Protein AF-V5NLR9-F1 (afdb_monomer_lite)

Sequence (116 aa):
MVDEQNPYPEEVRFNGLRLAEFDSVFSAIVPLEDLNKTACAHHALKALEAALKNRDLGFDAAELEQIAKGFIPRGYLWHFDANVLGNVALVRKELLLGVKHTKGYKLWEKFLQTQN

Secondary structure (DSSP, 8-state):
-------S-TT-EE-TT--EE--EEEEEEPP-TT--HHHHHHHHHHHHHHHHTT------HHHHHHHHTTPPPTTEEEEE-SSSTTEEEEEEHHHHHTS----HHHHHHHHHHH--

Organism: NCBI:txid1407463

InterPro domains:
  IPR032869 WHH domain-containing protein [PF14414] (69-110)

pLDDT: mean 88.39, std 11.59, range [42.88, 98.19]

Radius of gyration: 15.52 Å; chains: 1; bounding box: 51×20×39 Å

Structure (mmCIF, N/CA/C/O backbone):
data_AF-V5NLR9-F1
#
_entry.id   AF-V5NLR9-F1
#
loop_
_atom_site.group_PDB
_atom_site.id
_atom_site.type_symbol
_atom_site.label_atom_id
_atom_site.label_alt_id
_atom_site.label_comp_id
_atom_site.label_asym_id
_atom_site.label_entity_id
_atom_site.label_seq_id
_atom_site.pdbx_PDB_ins_code
_atom_site.Cartn_x
_atom_site.Cartn_y
_atom_site.Cartn_z
_atom_site.occupancy
_atom_site.B_iso_or_equiv
_atom_site.auth_seq_id
_atom_site.auth_comp_id
_atom_site.auth_asym_id
_atom_site.auth_atom_id
_atom_site.pdbx_PDB_model_num
ATOM 1 N N . MET A 1 1 ? -35.599 -1.324 -13.896 1.00 42.88 1 MET A N 1
ATOM 2 C CA . MET A 1 1 ? -34.545 -1.019 -12.912 1.00 42.88 1 MET A CA 1
ATOM 3 C C . MET A 1 1 ? -33.299 -0.821 -13.741 1.00 42.88 1 MET A C 1
ATOM 5 O O . MET A 1 1 ? -32.968 -1.724 -14.494 1.00 42.88 1 MET A O 1
ATOM 9 N N . VAL A 1 2 ? -32.762 0.396 -13.778 1.00 44.00 2 VAL A N 1
ATOM 10 C CA . VAL A 1 2 ? -31.512 0.660 -14.497 1.00 44.00 2 VAL A CA 1
ATOM 11 C C . VAL A 1 2 ? -30.438 -0.013 -13.659 1.00 44.00 2 VAL A C 1
ATOM 13 O O . VAL A 1 2 ? -30.286 0.363 -12.499 1.00 44.00 2 VAL A O 1
ATOM 16 N N . ASP A 1 3 ? -29.795 -1.051 -14.193 1.00 49.34 3 ASP A N 1
ATOM 17 C CA . ASP A 1 3 ? -28.551 -1.550 -13.613 1.00 49.34 3 ASP A CA 1
ATOM 18 C C . ASP A 1 3 ? -27.626 -0.340 -13.493 1.00 49.34 3 ASP A C 1
ATOM 20 O O . ASP A 1 3 ? -27.283 0.288 -14.498 1.00 49.34 3 ASP A O 1
ATOM 24 N N . GLU A 1 4 ? -27.323 0.066 -12.260 1.00 56.88 4 GLU A N 1
ATOM 25 C CA . GLU A 1 4 ? -26.337 1.104 -11.997 1.00 56.88 4 GLU A CA 1
ATOM 26 C C . GLU A 1 4 ? -25.029 0.629 -12.627 1.00 56.88 4 GLU A C 1
ATOM 28 O O . GLU A 1 4 ? -24.360 -0.262 -12.105 1.00 56.88 4 GLU A O 1
ATOM 33 N N . GLN A 1 5 ? -24.698 1.187 -13.793 1.00 61.59 5 GLN A N 1
ATOM 34 C CA . GLN A 1 5 ? -23.435 0.938 -14.466 1.00 61.59 5 GLN A CA 1
ATOM 35 C C . GLN A 1 5 ? -22.326 1.198 -13.443 1.00 61.59 5 GLN A C 1
ATOM 37 O O . GLN A 1 5 ? -22.249 2.306 -12.905 1.00 61.59 5 GLN A O 1
ATOM 42 N N . ASN A 1 6 ? -21.511 0.181 -13.140 1.00 62.12 6 ASN A N 1
ATOM 43 C CA . ASN A 1 6 ? -20.392 0.326 -12.216 1.00 62.12 6 ASN A CA 1
ATOM 44 C C . ASN A 1 6 ? -19.535 1.521 -12.679 1.00 62.12 6 ASN A C 1
ATOM 46 O O . ASN A 1 6 ? -18.977 1.459 -13.775 1.00 62.12 6 ASN A O 1
ATOM 50 N N . PRO A 1 7 ? -19.443 2.619 -11.904 1.00 72.88 7 PRO A N 1
ATOM 51 C CA . PRO A 1 7 ? -18.710 3.807 -12.333 1.00 72.88 7 PRO A CA 1
ATOM 52 C C . PRO A 1 7 ? -17.190 3.629 -12.210 1.00 72.88 7 PRO A C 1
ATOM 54 O O . PRO A 1 7 ? -16.444 4.557 -12.521 1.00 72.88 7 PRO A O 1
ATOM 57 N N . TYR A 1 8 ? -16.732 2.482 -11.705 1.00 75.62 8 TYR A N 1
ATOM 58 C CA . TYR A 1 8 ? -15.327 2.183 -11.465 1.00 75.62 8 TYR A CA 1
ATOM 59 C C . TYR A 1 8 ? -14.732 1.313 -12.579 1.00 75.62 8 TYR A C 1
ATOM 61 O O . TYR A 1 8 ? -15.477 0.596 -13.250 1.00 75.62 8 TYR A O 1
ATOM 69 N N . PRO A 1 9 ? -13.396 1.344 -12.757 1.00 74.81 9 PRO A N 1
ATOM 70 C CA . PRO A 1 9 ? -12.704 0.414 -13.647 1.00 74.81 9 PRO A CA 1
ATOM 71 C C . PRO A 1 9 ? -13.068 -1.043 -13.324 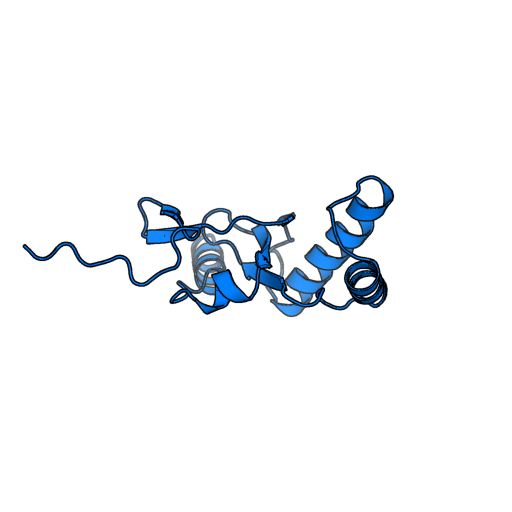1.00 74.81 9 PRO A C 1
ATOM 73 O O . PRO A 1 9 ? -13.259 -1.380 -12.152 1.00 74.81 9 PRO A O 1
ATOM 76 N N . GLU A 1 10 ? -13.156 -1.906 -14.341 1.00 74.38 10 GLU A N 1
ATOM 77 C CA . GLU A 1 10 ? -13.520 -3.325 -14.169 1.00 74.38 10 GLU A CA 1
ATOM 78 C C . GLU A 1 10 ? -12.532 -4.081 -13.265 1.00 74.38 10 GLU A C 1
ATOM 80 O O . GLU A 1 10 ? -12.885 -5.071 -12.622 1.00 74.38 10 GLU A O 1
ATOM 85 N N . GLU A 1 11 ? -11.298 -3.588 -13.177 1.00 77.50 11 GLU A N 1
ATOM 86 C CA . GLU A 1 11 ? -10.226 -4.128 -12.348 1.00 77.50 11 GLU A CA 1
ATOM 87 C C . GLU A 1 11 ? -10.416 -3.841 -10.851 1.00 77.50 11 GLU A C 1
ATOM 89 O O . GLU A 1 11 ? -9.746 -4.452 -10.019 1.00 77.50 11 GLU A O 1
ATOM 94 N N . VAL A 1 12 ? -11.320 -2.927 -10.482 1.00 77.25 12 VAL A N 1
ATOM 95 C CA . VAL A 1 12 ? -11.625 -2.627 -9.080 1.00 77.25 12 VAL A CA 1
ATOM 96 C C . VAL A 1 12 ? -12.759 -3.525 -8.613 1.00 77.25 12 VAL A C 1
ATOM 98 O O . VAL A 1 12 ? -13.902 -3.414 -9.064 1.00 77.25 12 VAL A O 1
ATOM 101 N N . ARG A 1 13 ? -12.456 -4.374 -7.633 1.00 84.69 13 ARG A N 1
ATOM 102 C CA . ARG A 1 13 ? -13.448 -5.233 -6.985 1.00 84.69 13 ARG A CA 1
ATOM 103 C C . ARG A 1 13 ? -13.907 -4.624 -5.672 1.00 84.69 13 ARG A C 1
ATOM 105 O O . ARG A 1 13 ? -13.238 -3.773 -5.091 1.00 84.69 13 ARG A O 1
ATOM 112 N N . PHE A 1 14 ? -15.075 -5.052 -5.212 1.00 85.06 14 PHE A N 1
ATOM 113 C CA . PHE A 1 14 ? -15.597 -4.676 -3.907 1.00 85.06 14 PHE A CA 1
ATOM 114 C C . PHE A 1 14 ? -16.068 -5.920 -3.174 1.00 85.06 14 PHE A C 1
ATOM 116 O O . PHE A 1 14 ? -16.783 -6.747 -3.744 1.00 85.06 14 PHE A O 1
ATOM 123 N N . ASN A 1 15 ? -15.713 -6.025 -1.898 1.00 83.94 15 ASN A N 1
ATOM 124 C CA . ASN A 1 15 ? -16.191 -7.115 -1.059 1.00 83.94 15 ASN A CA 1
ATOM 125 C C . ASN A 1 15 ? -17.659 -6.903 -0.625 1.00 83.94 15 ASN A C 1
ATOM 127 O O . ASN A 1 15 ? -18.278 -5.868 -0.893 1.00 83.94 15 ASN A O 1
ATOM 131 N N . GLY A 1 16 ? -18.218 -7.858 0.127 1.00 80.19 16 GLY A N 1
ATOM 132 C CA . GLY A 1 16 ? -19.596 -7.781 0.640 1.00 80.19 16 GLY A CA 1
ATOM 133 C C . GLY A 1 16 ? -19.893 -6.579 1.555 1.00 80.19 16 GLY A C 1
ATOM 134 O O . GLY A 1 16 ? -21.057 -6.250 1.772 1.00 80.19 16 GLY A O 1
ATOM 135 N N . LEU A 1 17 ? -18.860 -5.891 2.054 1.00 81.25 17 LEU A N 1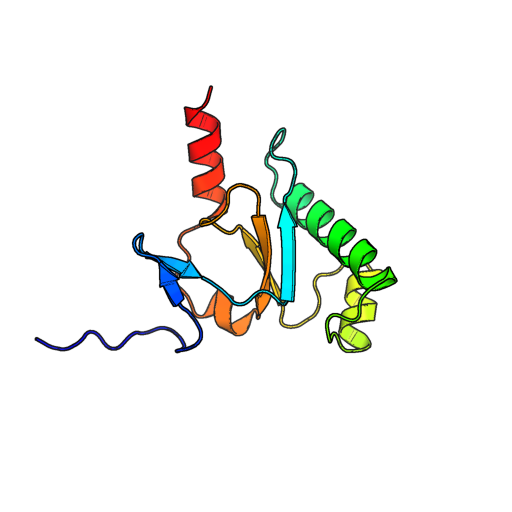
ATOM 136 C CA . LEU A 1 17 ? -18.953 -4.669 2.862 1.00 81.25 17 LEU A CA 1
ATOM 137 C C . LEU A 1 17 ? -18.745 -3.386 2.038 1.00 81.25 17 LEU A C 1
ATOM 139 O O . LEU A 1 17 ? -18.668 -2.296 2.609 1.00 81.25 17 LEU A O 1
ATOM 143 N N . ARG A 1 18 ? -18.673 -3.497 0.704 1.00 81.19 18 ARG A N 1
ATOM 144 C CA . ARG A 1 18 ? -18.388 -2.396 -0.232 1.00 81.19 18 ARG A CA 1
ATOM 145 C C . ARG A 1 18 ? -17.029 -1.730 0.009 1.00 81.19 18 ARG A C 1
ATOM 147 O O . ARG A 1 18 ? -16.864 -0.543 -0.276 1.00 81.19 18 ARG A O 1
ATOM 154 N N . LEU A 1 19 ? -16.058 -2.476 0.532 1.00 83.62 19 LEU A N 1
ATOM 155 C CA . LEU A 1 19 ? -14.667 -2.039 0.600 1.00 83.62 19 LEU A CA 1
ATOM 156 C C . LEU A 1 19 ? -13.986 -2.374 -0.722 1.00 83.62 19 LEU A C 1
ATOM 158 O O . LEU A 1 19 ? -14.141 -3.486 -1.220 1.00 83.62 19 LEU A O 1
ATOM 162 N N . ALA A 1 20 ? -13.267 -1.403 -1.283 1.00 85.31 20 ALA A N 1
ATOM 163 C CA . ALA A 1 20 ? -12.510 -1.608 -2.510 1.00 85.31 20 ALA A CA 1
ATOM 164 C C . ALA A 1 20 ? -11.368 -2.606 -2.275 1.00 85.31 20 ALA A C 1
ATOM 166 O O . ALA A 1 20 ? -10.661 -2.531 -1.267 1.00 85.31 20 ALA A O 1
ATOM 167 N N . GLU A 1 21 ? -11.190 -3.507 -3.228 1.00 87.12 21 GLU A N 1
ATOM 168 C CA . GLU A 1 21 ? -10.095 -4.461 -3.320 1.00 87.12 21 GLU A CA 1
ATOM 169 C C . GLU A 1 21 ? -9.263 -4.089 -4.546 1.00 87.12 21 GLU A C 1
ATOM 171 O O . GLU A 1 21 ? -9.789 -3.906 -5.648 1.00 87.12 21 GLU A O 1
ATOM 176 N N . PHE A 1 22 ? -7.959 -3.947 -4.336 1.00 88.12 22 PHE A N 1
ATOM 177 C CA . PHE A 1 22 ? -7.010 -3.573 -5.373 1.00 88.12 22 PHE A CA 1
ATOM 178 C C . PHE A 1 22 ? -5.982 -4.681 -5.537 1.00 88.12 22 PHE A C 1
ATOM 180 O O . PHE A 1 22 ? -5.413 -5.141 -4.545 1.00 88.12 22 PHE A O 1
ATOM 187 N N . ASP A 1 23 ? -5.669 -5.028 -6.782 1.00 90.00 23 ASP A N 1
ATOM 188 C CA . ASP A 1 23 ? -4.489 -5.834 -7.063 1.00 90.00 23 ASP A CA 1
ATOM 189 C C . ASP A 1 23 ? -3.236 -5.051 -6.647 1.00 90.00 23 ASP A C 1
ATOM 191 O O . ASP A 1 23 ? -2.930 -3.967 -7.161 1.00 90.00 23 ASP A O 1
ATOM 195 N N . SER A 1 24 ? -2.520 -5.601 -5.670 1.00 93.62 24 SER A N 1
ATOM 196 C CA . SER A 1 24 ? -1.291 -5.023 -5.139 1.00 93.62 24 SER A CA 1
ATOM 197 C C . SER A 1 24 ? -0.071 -5.755 -5.680 1.00 93.62 24 SER A C 1
ATOM 199 O O . SER A 1 24 ? -0.031 -6.985 -5.665 1.00 93.62 24 SER A O 1
ATOM 201 N N . VAL A 1 25 ? 0.962 -5.011 -6.071 1.00 95.75 25 VAL A N 1
ATOM 202 C CA . VAL A 1 25 ? 2.256 -5.601 -6.474 1.00 95.75 25 VAL A CA 1
ATOM 203 C C . VAL A 1 25 ? 3.102 -6.017 -5.267 1.00 95.75 25 VAL A C 1
ATOM 205 O O . VAL A 1 25 ? 3.989 -6.861 -5.374 1.00 95.75 25 VAL A O 1
ATOM 208 N N . PHE A 1 26 ? 2.817 -5.432 -4.105 1.00 97.62 26 PHE A N 1
ATOM 209 C CA . PHE A 1 26 ? 3.450 -5.739 -2.832 1.00 97.62 26 PHE A CA 1
ATOM 210 C C . PHE A 1 26 ? 2.535 -5.303 -1.686 1.00 97.62 26 PHE A C 1
ATOM 212 O O . PHE A 1 26 ? 1.804 -4.323 -1.825 1.00 97.62 26 PHE A O 1
ATOM 219 N N . SER A 1 27 ? 2.612 -5.965 -0.537 1.00 97.38 27 SER A N 1
ATOM 220 C CA . SER A 1 27 ? 2.010 -5.468 0.697 1.00 97.38 27 SER A CA 1
ATOM 221 C C . SER A 1 27 ? 2.833 -5.871 1.916 1.00 97.38 27 SER A C 1
ATOM 223 O O . SER A 1 27 ? 3.643 -6.799 1.864 1.00 97.38 27 SER A O 1
ATOM 225 N N . ALA A 1 28 ? 2.637 -5.149 3.015 1.00 97.44 28 ALA A N 1
ATOM 226 C CA . ALA A 1 28 ? 3.263 -5.446 4.294 1.00 97.44 28 ALA A CA 1
ATOM 227 C C . ALA A 1 28 ? 2.290 -5.178 5.445 1.00 97.44 28 ALA A C 1
ATOM 229 O O . ALA A 1 28 ? 1.539 -4.201 5.421 1.00 97.44 28 ALA A O 1
ATOM 230 N N . ILE A 1 29 ? 2.350 -6.024 6.475 1.00 96.81 29 ILE A N 1
ATOM 231 C CA . ILE A 1 29 ? 1.693 -5.761 7.755 1.00 96.81 29 ILE A CA 1
ATOM 232 C C . ILE A 1 29 ? 2.581 -4.805 8.548 1.00 96.81 29 ILE A C 1
ATOM 234 O O . ILE A 1 29 ? 3.742 -5.116 8.810 1.00 96.81 29 ILE A O 1
ATOM 238 N N . VAL A 1 30 ? 2.045 -3.642 8.908 1.00 95.06 30 VAL A N 1
ATOM 239 C CA . VAL A 1 30 ? 2.767 -2.623 9.680 1.00 95.06 30 VAL A CA 1
ATOM 240 C C . VAL A 1 30 ? 2.398 -2.701 11.166 1.00 95.06 30 VAL A C 1
ATOM 242 O O . VAL A 1 30 ? 1.254 -3.026 11.491 1.00 95.06 30 VAL A O 1
ATOM 245 N N . PRO A 1 31 ? 3.324 -2.363 12.082 1.00 92.25 31 PRO A N 1
ATOM 246 C CA . PRO A 1 31 ? 3.004 -2.209 13.498 1.00 92.25 31 PRO A CA 1
ATOM 247 C C . PRO A 1 31 ? 1.932 -1.133 13.721 1.00 92.25 31 PRO A C 1
ATOM 249 O O . PRO A 1 31 ? 1.934 -0.099 13.049 1.00 92.25 31 PRO A O 1
ATOM 252 N N . LEU A 1 32 ? 1.030 -1.375 14.677 1.00 90.00 32 LEU A N 1
ATOM 253 C CA . LEU A 1 32 ? -0.119 -0.505 14.973 1.00 90.00 32 LEU A CA 1
ATOM 254 C C . LEU A 1 32 ? -0.047 0.179 16.344 1.00 90.00 32 LEU A C 1
ATOM 256 O O . LEU A 1 32 ? -0.937 0.964 16.659 1.00 90.00 32 LEU A O 1
ATOM 260 N N . GLU A 1 33 ? 0.999 -0.104 17.127 1.00 86.25 33 GLU A N 1
ATOM 261 C CA . GLU A 1 33 ? 1.220 0.439 18.479 1.00 86.25 33 GLU A CA 1
ATOM 262 C C . GLU A 1 33 ? 1.203 1.978 18.489 1.00 86.25 33 GLU A C 1
ATOM 264 O O . GLU A 1 33 ? 0.634 2.568 19.399 1.00 86.25 33 GLU A O 1
ATOM 269 N N . ASP A 1 34 ? 1.698 2.607 17.414 1.00 78.25 34 ASP A N 1
ATOM 270 C CA . ASP A 1 34 ? 1.620 4.050 17.158 1.00 78.25 34 ASP A CA 1
ATOM 271 C C . ASP A 1 34 ? 1.172 4.316 15.710 1.00 78.25 34 ASP A C 1
ATOM 273 O O . ASP A 1 34 ? 1.980 4.554 14.805 1.00 78.25 34 ASP A O 1
ATOM 277 N N . LEU A 1 35 ? -0.142 4.245 15.465 1.00 88.38 35 LEU A N 1
ATOM 278 C CA . LEU A 1 35 ? -0.709 4.398 14.123 1.00 88.38 35 LEU A CA 1
ATOM 279 C C . LEU A 1 35 ? -0.419 5.798 13.538 1.00 88.38 35 LEU A C 1
ATOM 281 O O . LEU A 1 35 ? -1.096 6.785 13.833 1.00 88.38 35 LEU A O 1
ATOM 285 N N . ASN A 1 36 ? 0.573 5.867 12.649 1.00 93.06 36 ASN A N 1
ATOM 286 C CA . ASN A 1 36 ? 0.986 7.073 11.938 1.00 93.06 36 ASN A CA 1
ATOM 287 C C . ASN A 1 36 ? 1.230 6.766 10.456 1.00 93.06 36 ASN A C 1
ATOM 289 O O . ASN A 1 36 ? 2.069 5.935 10.113 1.00 93.06 36 ASN A O 1
ATOM 293 N N . LYS A 1 37 ? 0.556 7.490 9.552 1.00 92.00 37 LYS A N 1
ATOM 294 C CA . LYS A 1 37 ? 0.655 7.249 8.099 1.00 92.00 37 LYS A CA 1
ATOM 295 C C . LYS A 1 37 ? 2.084 7.243 7.563 1.00 92.00 37 LYS A C 1
ATOM 297 O O . LYS A 1 37 ? 2.410 6.392 6.740 1.00 92.00 37 LYS A O 1
ATOM 302 N N . THR A 1 38 ? 2.911 8.190 8.000 1.00 93.25 38 THR A N 1
ATOM 303 C CA . THR A 1 38 ? 4.296 8.323 7.537 1.00 93.25 38 THR A CA 1
ATOM 304 C C . THR A 1 38 ? 5.142 7.155 8.031 1.00 93.25 38 THR A C 1
ATOM 306 O O . THR A 1 38 ? 5.885 6.573 7.244 1.00 93.25 38 THR A O 1
ATOM 309 N N . ALA A 1 39 ? 4.986 6.767 9.300 1.00 94.19 39 ALA A N 1
ATOM 310 C CA . ALA A 1 39 ? 5.683 5.615 9.867 1.00 94.19 39 ALA A CA 1
ATOM 311 C C . ALA A 1 39 ? 5.273 4.306 9.171 1.00 94.19 39 ALA A C 1
ATOM 313 O O . ALA A 1 39 ? 6.137 3.530 8.766 1.00 94.19 39 ALA A O 1
ATOM 314 N N . CYS A 1 40 ? 3.973 4.100 8.942 1.00 95.56 40 CYS A N 1
ATOM 315 C CA . CYS A 1 40 ? 3.459 2.937 8.219 1.00 95.56 40 CYS A CA 1
ATOM 316 C C . CYS A 1 40 ? 4.005 2.866 6.785 1.00 95.56 40 CYS A C 1
ATOM 318 O O . CYS A 1 40 ? 4.482 1.816 6.359 1.00 95.56 40 CYS A O 1
ATOM 320 N N . ALA A 1 41 ? 3.982 3.982 6.047 1.00 94.81 41 ALA A N 1
ATOM 321 C CA . ALA A 1 41 ? 4.514 4.035 4.686 1.00 94.81 41 ALA A CA 1
ATOM 322 C C . ALA A 1 41 ? 6.029 3.768 4.648 1.00 94.81 41 ALA A C 1
ATOM 324 O O . ALA A 1 41 ? 6.503 3.049 3.770 1.00 94.81 41 ALA A O 1
ATOM 325 N N . HIS A 1 42 ? 6.785 4.300 5.615 1.00 95.12 42 HIS A N 1
ATOM 326 C CA . HIS A 1 42 ? 8.216 4.028 5.743 1.00 95.12 42 HIS A CA 1
ATOM 327 C C . HIS A 1 42 ? 8.490 2.549 6.038 1.00 95.12 42 HIS A C 1
ATOM 329 O O . HIS A 1 42 ? 9.357 1.946 5.408 1.00 95.12 42 HIS A O 1
ATOM 335 N N . HIS A 1 43 ? 7.729 1.947 6.954 1.00 96.75 43 HIS A N 1
ATOM 336 C CA . HIS A 1 43 ? 7.844 0.527 7.276 1.00 96.75 43 HIS A CA 1
ATOM 337 C C . HIS A 1 43 ? 7.560 -0.353 6.051 1.00 96.75 43 HIS A C 1
ATOM 339 O O . HIS A 1 43 ? 8.360 -1.228 5.720 1.00 96.75 43 HIS A O 1
ATOM 345 N N . ALA A 1 44 ? 6.466 -0.083 5.333 1.00 97.44 44 ALA A N 1
ATOM 346 C CA . ALA A 1 44 ? 6.101 -0.822 4.126 1.00 97.44 44 ALA A CA 1
ATOM 347 C C . ALA A 1 44 ? 7.170 -0.701 3.025 1.00 97.44 44 ALA A C 1
ATOM 349 O O . ALA A 1 44 ? 7.513 -1.689 2.379 1.00 97.44 44 ALA A O 1
ATOM 350 N N . LEU A 1 45 ? 7.760 0.484 2.858 1.00 97.56 45 LEU A N 1
ATOM 351 C CA . LEU A 1 45 ? 8.873 0.710 1.937 1.00 97.56 45 LEU A CA 1
ATOM 352 C C . LEU A 1 45 ? 10.133 -0.074 2.336 1.00 97.56 45 LEU A C 1
ATOM 354 O O . LEU A 1 45 ? 10.759 -0.689 1.478 1.00 97.56 45 LEU A O 1
ATOM 358 N N . LYS A 1 46 ? 10.486 -0.121 3.625 1.00 97.56 46 LYS A N 1
ATOM 359 C CA . LYS A 1 46 ? 11.618 -0.932 4.106 1.00 97.56 46 LYS A CA 1
ATOM 360 C C . LYS A 1 46 ? 11.387 -2.427 3.885 1.00 97.56 46 LYS A C 1
ATOM 362 O O . LYS A 1 46 ? 12.316 -3.142 3.509 1.00 97.56 46 LYS A O 1
ATOM 367 N N . ALA A 1 47 ? 10.153 -2.893 4.066 1.00 97.81 47 ALA A N 1
ATOM 368 C CA . ALA A 1 47 ? 9.775 -4.267 3.753 1.00 97.81 47 ALA A CA 1
ATOM 369 C C . ALA A 1 47 ? 9.881 -4.561 2.244 1.00 97.81 47 ALA A C 1
ATOM 371 O O . ALA A 1 47 ? 10.402 -5.609 1.863 1.00 97.81 47 ALA A O 1
ATOM 372 N N . LEU A 1 48 ? 9.462 -3.621 1.389 1.00 98.19 48 LEU A N 1
ATOM 373 C CA . LEU A 1 48 ? 9.603 -3.722 -0.065 1.00 98.19 48 LEU A CA 1
ATOM 374 C C . LEU A 1 48 ? 11.077 -3.804 -0.487 1.00 98.19 48 LEU A C 1
ATOM 376 O O . LEU A 1 48 ? 11.456 -4.718 -1.216 1.00 98.19 48 LEU A O 1
ATOM 380 N N . GLU A 1 49 ? 11.924 -2.900 0.015 1.00 97.56 49 GLU A N 1
ATOM 381 C CA . GLU A 1 49 ? 13.375 -2.921 -0.224 1.00 97.56 49 GLU A CA 1
ATOM 382 C C . GLU A 1 49 ? 14.002 -4.262 0.196 1.00 97.56 49 GLU A C 1
ATOM 384 O O . GLU A 1 49 ? 14.878 -4.787 -0.492 1.00 97.56 49 GLU A O 1
ATOM 389 N N . ALA A 1 50 ? 13.564 -4.838 1.321 1.00 97.38 50 ALA A N 1
ATOM 390 C CA . ALA A 1 50 ? 14.046 -6.135 1.786 1.00 97.38 50 ALA A CA 1
ATOM 391 C C . ALA A 1 50 ? 13.589 -7.292 0.882 1.00 97.38 50 ALA A C 1
ATOM 393 O O . ALA A 1 50 ? 14.387 -8.183 0.585 1.00 97.38 50 ALA A O 1
ATOM 394 N N . ALA A 1 51 ? 12.336 -7.270 0.419 1.00 97.38 51 ALA A N 1
ATOM 395 C CA . ALA A 1 51 ? 11.795 -8.277 -0.489 1.00 97.38 51 ALA A CA 1
ATOM 396 C C . ALA A 1 51 ? 12.528 -8.286 -1.841 1.00 97.38 51 ALA A C 1
ATOM 398 O O . ALA A 1 51 ? 12.879 -9.358 -2.340 1.00 97.38 51 ALA A O 1
ATOM 399 N N . LEU A 1 52 ? 12.844 -7.106 -2.381 1.00 97.62 52 LEU A N 1
ATOM 400 C CA . LEU A 1 52 ? 13.532 -6.950 -3.669 1.00 97.62 52 LEU A CA 1
ATOM 401 C C . LEU A 1 52 ? 14.952 -7.531 -3.697 1.00 97.62 52 LEU A C 1
ATOM 403 O O . LEU A 1 52 ? 15.481 -7.804 -4.769 1.00 97.62 52 LEU A O 1
ATOM 407 N N . LYS A 1 53 ? 15.568 -7.791 -2.536 1.00 96.25 53 LYS A N 1
ATOM 408 C CA . LYS A 1 53 ? 16.872 -8.477 -2.469 1.00 96.25 53 LYS A CA 1
ATOM 409 C C . LYS A 1 53 ? 16.805 -9.937 -2.911 1.00 96.25 53 LYS A C 1
ATOM 411 O O . LYS A 1 53 ? 17.821 -10.489 -3.314 1.00 96.25 53 LYS A O 1
ATOM 416 N N . ASN A 1 54 ? 15.635 -10.563 -2.790 1.00 95.06 54 ASN A N 1
ATOM 417 C CA . ASN A 1 54 ? 15.464 -12.004 -2.988 1.00 95.06 54 ASN A CA 1
ATOM 418 C C . ASN A 1 54 ? 14.415 -12.343 -4.053 1.00 95.06 54 ASN A C 1
ATOM 420 O O . ASN A 1 54 ? 14.215 -13.516 -4.362 1.00 95.06 54 ASN A O 1
ATOM 424 N N . ARG A 1 55 ? 13.705 -11.340 -4.578 1.00 95.56 55 ARG A N 1
ATOM 425 C CA . ARG A 1 55 ? 12.582 -11.543 -5.485 1.00 95.56 55 ARG A CA 1
ATOM 426 C C . ARG A 1 55 ? 12.471 -10.393 -6.473 1.00 95.56 55 ARG A C 1
ATOM 428 O O . ARG A 1 55 ? 12.422 -9.236 -6.072 1.00 95.56 55 ARG A O 1
ATOM 435 N N . ASP A 1 56 ? 12.337 -10.741 -7.747 1.00 95.88 56 ASP A N 1
ATOM 436 C CA . ASP A 1 56 ? 11.884 -9.802 -8.764 1.00 95.88 56 ASP A CA 1
ATOM 437 C C . ASP A 1 56 ? 10.361 -9.625 -8.657 1.00 95.88 56 ASP A C 1
ATOM 439 O O . ASP A 1 56 ? 9.600 -10.598 -8.645 1.00 95.88 56 ASP A O 1
ATOM 443 N N . LEU A 1 57 ? 9.932 -8.373 -8.512 1.00 96.00 57 LEU A N 1
ATOM 444 C CA . LEU A 1 57 ? 8.527 -7.973 -8.423 1.00 96.00 57 LEU A CA 1
ATOM 445 C C . LEU A 1 57 ? 8.035 -7.290 -9.712 1.00 96.00 57 LEU A C 1
ATOM 447 O O . LEU A 1 57 ? 6.899 -6.823 -9.749 1.00 96.00 57 LEU A O 1
ATOM 451 N N . GLY A 1 58 ? 8.861 -7.253 -10.764 1.00 95.94 58 GLY A N 1
ATOM 452 C CA . GLY A 1 58 ? 8.499 -6.718 -12.076 1.00 95.94 58 GLY A CA 1
ATOM 453 C C . GLY A 1 58 ? 8.568 -5.194 -12.186 1.00 95.94 58 GLY A C 1
ATOM 454 O O . GLY A 1 58 ? 7.930 -4.633 -13.074 1.00 95.94 58 GLY A O 1
ATOM 455 N N . PHE A 1 59 ? 9.308 -4.525 -11.294 1.00 97.25 59 PHE A N 1
ATOM 456 C CA . PHE A 1 59 ? 9.573 -3.087 -11.400 1.00 97.25 59 PHE A CA 1
ATOM 457 C C . PHE A 1 59 ? 10.621 -2.801 -12.476 1.00 97.25 59 PHE A C 1
ATOM 459 O O . PHE A 1 59 ? 11.600 -3.538 -12.618 1.00 97.25 59 PHE A O 1
ATOM 466 N N . ASP A 1 60 ? 10.452 -1.695 -13.196 1.00 97.38 60 ASP A N 1
ATOM 467 C CA . ASP A 1 60 ? 11.466 -1.225 -14.135 1.00 97.38 60 ASP A CA 1
ATOM 468 C C . ASP A 1 60 ? 12.665 -0.565 -13.421 1.00 97.38 60 ASP A C 1
ATOM 470 O O . ASP A 1 60 ? 12.651 -0.291 -12.219 1.00 97.38 60 ASP A O 1
ATOM 474 N N . ALA A 1 61 ? 13.740 -0.293 -14.166 1.00 97.75 61 ALA A N 1
ATOM 475 C CA . ALA A 1 61 ? 14.963 0.273 -13.595 1.00 97.75 61 ALA A CA 1
ATOM 476 C C . ALA A 1 61 ? 14.757 1.643 -12.913 1.00 97.75 61 ALA A C 1
ATOM 478 O O . ALA A 1 61 ? 15.415 1.930 -11.913 1.00 97.75 61 ALA A O 1
ATOM 479 N N . ALA A 1 62 ? 13.850 2.482 -13.423 1.00 97.94 62 ALA A N 1
ATOM 480 C CA . ALA A 1 62 ? 13.575 3.797 -12.845 1.00 97.94 62 ALA A CA 1
ATOM 481 C C . ALA A 1 62 ? 12.739 3.680 -11.560 1.00 97.94 62 ALA A C 1
ATOM 483 O O . ALA A 1 62 ? 12.971 4.407 -10.594 1.00 97.94 62 ALA A O 1
ATOM 484 N N . GLU A 1 63 ? 11.791 2.746 -11.527 1.00 97.81 63 GLU A N 1
ATOM 485 C CA . GLU A 1 63 ? 11.009 2.414 -10.336 1.00 97.81 63 GLU A CA 1
ATOM 486 C C . GLU A 1 63 ? 11.901 1.840 -9.229 1.00 97.81 63 GLU A C 1
ATOM 488 O O . GLU A 1 63 ? 11.815 2.282 -8.081 1.00 97.81 63 GLU A O 1
ATOM 493 N N . LEU A 1 64 ? 12.816 0.926 -9.572 1.00 98.12 64 LEU A N 1
ATOM 494 C CA . LEU A 1 64 ? 13.805 0.385 -8.636 1.00 98.12 64 LEU A CA 1
ATOM 495 C C . LEU A 1 64 ? 14.727 1.479 -8.076 1.00 98.12 64 LEU A C 1
ATOM 497 O O . LEU A 1 64 ? 15.014 1.485 -6.878 1.00 98.12 64 LEU A O 1
ATOM 501 N N . GLU A 1 65 ? 15.151 2.438 -8.905 1.00 98.00 65 GLU A N 1
ATOM 502 C CA . GLU A 1 65 ? 15.946 3.585 -8.454 1.00 98.00 65 GLU A CA 1
ATOM 503 C C . GLU A 1 65 ? 15.170 4.472 -7.465 1.00 98.00 65 GLU A C 1
ATOM 505 O O . GLU A 1 65 ? 15.723 4.908 -6.45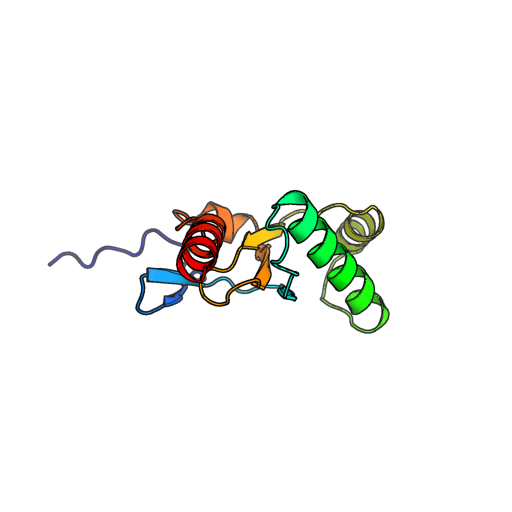0 1.00 98.00 65 GLU A O 1
ATOM 510 N N . GLN A 1 66 ? 13.884 4.727 -7.726 1.00 98.12 66 GLN A N 1
ATOM 511 C CA . GLN A 1 66 ? 13.021 5.475 -6.809 1.00 98.12 66 GLN A CA 1
ATOM 512 C C . GLN A 1 66 ? 12.881 4.755 -5.466 1.00 98.12 66 GLN A C 1
ATOM 514 O O . GLN A 1 66 ? 13.083 5.387 -4.427 1.00 98.12 66 GLN A O 1
ATOM 519 N N . ILE A 1 67 ? 12.618 3.445 -5.486 1.00 97.81 67 ILE A N 1
ATOM 520 C CA . ILE A 1 67 ? 12.506 2.622 -4.275 1.00 97.81 67 ILE A CA 1
ATOM 521 C C . ILE A 1 67 ? 13.812 2.667 -3.475 1.00 97.81 67 ILE A C 1
ATOM 523 O O . ILE A 1 67 ? 13.775 2.943 -2.281 1.00 97.81 67 ILE A O 1
ATOM 527 N N . ALA A 1 68 ? 14.969 2.492 -4.123 1.00 96.31 68 ALA A N 1
ATOM 528 C CA . ALA A 1 68 ? 16.275 2.529 -3.458 1.00 96.31 68 ALA A CA 1
ATOM 529 C C . ALA A 1 68 ? 16.602 3.891 -2.811 1.00 96.31 68 ALA A C 1
ATOM 531 O O . ALA A 1 68 ? 17.350 3.956 -1.835 1.00 96.31 68 ALA A O 1
ATOM 532 N N . LYS A 1 69 ? 16.036 4.984 -3.337 1.00 97.06 69 LYS A N 1
ATOM 533 C CA . LYS A 1 69 ? 16.127 6.340 -2.763 1.00 97.06 69 LYS A CA 1
ATOM 534 C C . LYS A 1 69 ? 15.073 6.615 -1.685 1.00 97.06 69 LYS A C 1
ATOM 536 O O . LYS A 1 69 ? 15.032 7.712 -1.132 1.00 97.06 69 LYS A O 1
ATOM 541 N N . GLY A 1 70 ? 14.229 5.634 -1.387 1.00 95.75 70 GLY A N 1
ATOM 542 C CA . GLY A 1 70 ? 13.160 5.722 -0.409 1.00 95.75 70 GLY A CA 1
ATOM 543 C C . GLY A 1 70 ? 11.903 6.444 -0.905 1.00 95.75 70 GLY A C 1
ATOM 544 O O . GLY A 1 70 ? 11.116 6.943 -0.099 1.00 95.75 70 GLY A O 1
ATOM 545 N N . PHE A 1 71 ? 11.708 6.526 -2.221 1.00 96.19 71 PHE A N 1
ATOM 546 C CA . PHE A 1 71 ? 10.498 7.066 -2.831 1.00 96.19 71 PHE A CA 1
ATOM 547 C C . PHE A 1 71 ? 9.511 5.957 -3.196 1.00 96.19 71 PHE A C 1
ATOM 549 O O . PHE A 1 71 ? 9.876 4.811 -3.446 1.00 96.19 71 PHE A O 1
ATOM 556 N N . ILE A 1 72 ? 8.234 6.327 -3.273 1.00 96.19 72 ILE A N 1
ATOM 557 C CA . ILE A 1 72 ? 7.206 5.472 -3.871 1.00 96.19 72 ILE A CA 1
ATOM 558 C C . ILE A 1 72 ? 7.477 5.421 -5.385 1.00 96.19 72 ILE A C 1
ATOM 560 O O . ILE A 1 72 ? 7.648 6.491 -5.985 1.00 96.19 72 ILE A O 1
ATOM 564 N N . PRO A 1 73 ? 7.518 4.232 -6.014 1.00 97.00 73 PRO A N 1
ATOM 565 C CA . PRO A 1 73 ? 7.738 4.126 -7.450 1.00 97.00 73 PRO A CA 1
ATOM 566 C C . PRO A 1 73 ? 6.617 4.829 -8.225 1.00 97.00 73 PRO A C 1
ATOM 568 O O . PRO A 1 73 ? 5.452 4.861 -7.809 1.00 97.00 73 PRO A O 1
ATOM 571 N N . ARG A 1 74 ? 6.973 5.428 -9.363 1.00 95.94 74 ARG A N 1
ATOM 572 C CA . ARG A 1 74 ? 6.041 6.151 -10.234 1.00 95.94 74 ARG A CA 1
ATOM 573 C C . ARG A 1 74 ? 4.865 5.258 -10.624 1.00 95.94 74 ARG A C 1
ATOM 575 O O . ARG A 1 74 ? 5.023 4.072 -10.856 1.00 95.94 74 ARG A O 1
ATOM 582 N N . GLY A 1 75 ? 3.672 5.837 -10.699 1.00 94.81 75 GLY A N 1
ATOM 583 C CA . GLY A 1 75 ? 2.471 5.069 -11.035 1.00 94.81 75 GLY A CA 1
ATOM 584 C C . GLY A 1 75 ? 1.913 4.223 -9.888 1.00 94.81 75 GLY A C 1
ATOM 585 O O . GLY A 1 75 ? 0.869 3.607 -10.084 1.00 94.81 75 GLY A O 1
ATOM 586 N N . TYR A 1 76 ? 2.507 4.258 -8.689 1.00 96.88 76 TYR A N 1
ATOM 587 C CA . TYR A 1 76 ? 1.988 3.573 -7.503 1.00 96.88 76 TYR A CA 1
ATOM 588 C C . TYR A 1 76 ? 1.660 4.530 -6.355 1.00 96.88 76 TYR A C 1
ATOM 590 O O . TYR A 1 76 ? 2.135 5.666 -6.294 1.00 96.88 76 TYR A O 1
ATOM 598 N N . LEU A 1 77 ? 0.826 4.052 -5.433 1.00 95.50 77 LEU A N 1
ATOM 599 C CA . LEU A 1 77 ? 0.520 4.690 -4.157 1.00 95.50 77 LEU A CA 1
ATOM 600 C C . LEU A 1 77 ? 0.378 3.629 -3.062 1.00 95.50 77 LEU A C 1
ATOM 602 O O . LEU A 1 77 ? -0.049 2.505 -3.324 1.00 95.50 77 LEU A O 1
ATOM 606 N N . TRP A 1 78 ? 0.693 4.011 -1.824 1.00 95.50 78 TRP A N 1
ATOM 607 C CA . TRP A 1 78 ? 0.370 3.196 -0.656 1.00 95.50 78 TRP A CA 1
ATOM 608 C C . TRP A 1 78 ? -1.123 3.292 -0.335 1.00 95.50 78 TRP A C 1
ATOM 610 O O . TRP A 1 78 ? -1.667 4.381 -0.131 1.00 95.50 78 TRP A O 1
ATOM 620 N N . HIS A 1 79 ? -1.769 2.137 -0.252 1.00 93.56 79 HIS A N 1
ATOM 621 C CA . HIS A 1 79 ? -3.154 1.956 0.139 1.00 93.56 79 HIS A CA 1
ATOM 622 C C . HIS A 1 79 ? -3.223 1.305 1.524 1.00 93.56 79 HIS A C 1
ATOM 624 O O . HIS A 1 79 ? -2.627 0.260 1.761 1.00 93.56 79 HIS A O 1
ATOM 630 N N . PHE A 1 80 ? -3.962 1.934 2.438 1.00 93.25 80 PHE A N 1
ATOM 631 C CA . PHE A 1 80 ? -4.291 1.358 3.742 1.00 93.25 80 PHE A CA 1
ATOM 632 C C . PHE A 1 80 ? -5.512 0.461 3.566 1.00 93.25 80 PHE A C 1
ATOM 634 O O . PHE A 1 80 ? -6.631 0.972 3.450 1.00 93.25 80 PHE A O 1
ATOM 641 N N . ASP A 1 81 ? -5.274 -0.843 3.506 1.00 91.44 81 ASP A N 1
ATOM 642 C CA . ASP A 1 81 ? -6.277 -1.839 3.165 1.00 91.44 81 ASP A CA 1
ATOM 643 C C . ASP A 1 81 ? -7.265 -2.053 4.317 1.00 91.44 81 ASP A C 1
ATOM 645 O O . ASP A 1 81 ? -6.931 -2.500 5.411 1.00 91.44 81 ASP A O 1
ATOM 649 N N . ALA A 1 82 ? -8.526 -1.711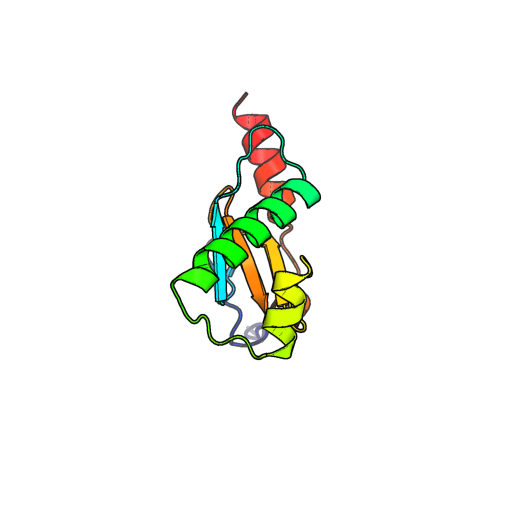 4.080 1.00 87.62 82 ALA A N 1
ATOM 650 C CA . ALA A 1 82 ? -9.568 -1.866 5.086 1.00 87.62 82 ALA A CA 1
ATOM 651 C C . ALA A 1 82 ? -10.003 -3.327 5.291 1.00 87.62 82 ALA A C 1
ATOM 653 O O . ALA A 1 82 ? -10.661 -3.615 6.289 1.00 87.62 82 ALA A O 1
ATOM 654 N N . ASN A 1 83 ? -9.660 -4.226 4.364 1.00 88.25 83 ASN A N 1
ATOM 655 C CA . ASN A 1 83 ? -10.014 -5.642 4.425 1.00 88.25 83 ASN A CA 1
ATOM 656 C C . ASN A 1 83 ? -9.132 -6.406 5.420 1.00 88.25 83 ASN A C 1
ATOM 658 O O . ASN A 1 83 ? -9.584 -7.379 6.021 1.00 88.25 83 ASN A O 1
ATOM 662 N N . VAL A 1 84 ? -7.893 -5.946 5.624 1.00 90.38 84 VAL A N 1
ATOM 663 C CA . VAL A 1 84 ? -6.919 -6.565 6.528 1.00 90.38 84 VAL A CA 1
ATOM 664 C C . VAL A 1 84 ? -6.293 -5.490 7.415 1.00 90.38 84 VAL A C 1
ATOM 666 O O . VAL A 1 84 ? -5.547 -4.629 6.951 1.00 90.38 84 VAL A O 1
ATOM 669 N N . LEU A 1 85 ? -6.589 -5.535 8.716 1.00 90.38 85 LEU A N 1
ATOM 670 C CA . LEU A 1 85 ? -6.065 -4.575 9.689 1.00 90.38 85 LEU A CA 1
ATOM 671 C C . LEU A 1 85 ? -4.526 -4.546 9.658 1.00 90.38 85 LEU A C 1
ATOM 673 O O . LEU A 1 85 ? -3.874 -5.577 9.793 1.00 90.38 85 LEU A O 1
ATOM 677 N N . GLY A 1 86 ? -3.956 -3.352 9.489 1.00 93.25 86 GLY A N 1
ATOM 678 C CA . GLY A 1 86 ? -2.508 -3.149 9.422 1.00 93.25 86 GLY A CA 1
ATOM 679 C C . GLY A 1 86 ? -1.863 -3.487 8.078 1.00 93.25 86 GLY A C 1
ATOM 680 O O . GLY A 1 86 ? -0.656 -3.316 7.942 1.00 93.25 86 GLY A O 1
ATOM 681 N N . ASN A 1 87 ? -2.618 -3.913 7.065 1.00 95.62 87 ASN A N 1
ATOM 682 C CA . ASN A 1 87 ? -2.060 -4.187 5.743 1.00 95.62 87 ASN A CA 1
ATOM 683 C C . ASN A 1 87 ? -1.906 -2.905 4.909 1.00 95.62 87 ASN A C 1
ATOM 685 O O . ASN A 1 87 ? -2.881 -2.238 4.557 1.00 95.62 87 ASN A O 1
ATOM 689 N N . VAL A 1 88 ? -0.668 -2.558 4.565 1.00 96.12 88 VAL A N 1
ATOM 690 C CA . VAL A 1 88 ? -0.359 -1.457 3.648 1.00 96.12 88 VAL A CA 1
ATOM 691 C C . VAL A 1 88 ? 0.069 -2.051 2.310 1.00 96.12 88 VAL A C 1
ATOM 693 O O . VAL A 1 88 ? 1.092 -2.728 2.218 1.00 96.12 88 VAL A O 1
ATOM 696 N N . ALA A 1 89 ? -0.723 -1.797 1.272 1.00 96.00 89 ALA A N 1
ATOM 697 C CA . ALA A 1 89 ? -0.563 -2.367 -0.059 1.00 96.00 89 ALA A CA 1
ATOM 698 C C . ALA A 1 89 ? -0.048 -1.324 -1.061 1.00 96.00 89 ALA A C 1
ATOM 700 O O . ALA A 1 89 ? -0.521 -0.188 -1.086 1.00 96.00 89 ALA A O 1
ATOM 701 N N . LEU A 1 90 ? 0.912 -1.699 -1.903 1.00 97.38 90 LEU A N 1
ATOM 702 C CA . LEU A 1 90 ? 1.383 -0.887 -3.020 1.00 97.38 90 LEU A CA 1
ATOM 703 C C . LEU A 1 90 ? 0.517 -1.186 -4.244 1.00 97.38 90 LEU A C 1
ATOM 705 O O . LEU A 1 90 ? 0.565 -2.286 -4.798 1.00 97.38 90 LEU A O 1
ATOM 709 N N . VAL A 1 91 ? -0.280 -0.205 -4.656 1.00 94.94 91 VAL A N 1
ATOM 710 C CA . VAL A 1 91 ? -1.302 -0.370 -5.698 1.00 94.94 91 VAL A CA 1
ATOM 711 C C . VAL A 1 91 ? -1.094 0.636 -6.819 1.00 94.94 91 VAL A C 1
ATOM 713 O O . VAL A 1 91 ? -0.512 1.705 -6.609 1.00 94.94 91 VAL A O 1
ATOM 716 N N . ARG A 1 92 ? -1.588 0.315 -8.019 1.00 93.62 92 ARG A N 1
ATOM 717 C CA . ARG A 1 92 ? -1.534 1.236 -9.161 1.00 93.62 92 ARG A CA 1
ATOM 718 C C . ARG A 1 92 ? -2.326 2.505 -8.847 1.00 93.62 92 ARG A C 1
ATOM 720 O O . ARG A 1 92 ? -3.501 2.457 -8.484 1.00 93.62 92 ARG A O 1
ATOM 727 N N . LYS A 1 93 ? -1.676 3.652 -9.027 1.00 93.50 93 LYS A N 1
ATOM 728 C CA . LYS A 1 93 ? -2.217 4.989 -8.768 1.00 93.50 93 LYS A CA 1
ATOM 729 C C . LYS A 1 93 ? -3.500 5.244 -9.553 1.00 93.50 93 LYS A C 1
ATOM 731 O O . LYS A 1 93 ? -4.428 5.816 -8.997 1.00 93.50 93 LYS A O 1
ATOM 736 N N . GLU A 1 94 ? -3.543 4.846 -10.821 1.00 90.62 94 GLU A N 1
ATOM 737 C CA . GLU A 1 94 ? -4.696 5.069 -11.705 1.00 90.62 94 GLU A CA 1
ATOM 738 C C . GLU A 1 94 ? -5.952 4.367 -11.183 1.00 90.62 94 GLU A C 1
ATOM 740 O O . GLU A 1 94 ? -6.998 5.001 -11.064 1.00 90.62 94 GLU A O 1
ATOM 745 N N . LEU A 1 95 ? -5.819 3.104 -10.763 1.00 88.69 95 LEU A N 1
ATOM 746 C CA . LEU A 1 95 ? -6.915 2.340 -10.164 1.00 88.69 95 LEU A CA 1
ATOM 747 C C . LEU A 1 95 ? -7.337 2.935 -8.825 1.00 88.69 95 LEU A C 1
ATOM 749 O O . LEU A 1 95 ? -8.518 3.183 -8.601 1.00 88.69 95 LEU A O 1
ATOM 753 N N . LEU A 1 96 ? -6.367 3.216 -7.949 1.00 88.81 96 LEU A N 1
ATOM 754 C CA . LEU A 1 96 ? -6.652 3.753 -6.624 1.00 88.81 96 LEU A CA 1
ATOM 755 C C . LEU A 1 96 ? -7.409 5.085 -6.724 1.00 88.81 96 LEU A C 1
ATOM 757 O O . LEU A 1 96 ? -8.467 5.245 -6.121 1.00 88.81 96 LEU A O 1
ATOM 761 N N . LEU A 1 97 ? -6.905 6.030 -7.522 1.00 88.69 97 LEU A N 1
ATOM 762 C CA . LEU A 1 97 ? -7.513 7.352 -7.690 1.00 88.69 97 LEU A CA 1
ATOM 763 C C . LEU A 1 97 ? -8.831 7.330 -8.477 1.00 88.69 97 LEU A C 1
ATOM 765 O O . LEU A 1 97 ? -9.618 8.264 -8.329 1.00 88.69 97 LEU A O 1
ATOM 769 N N . GLY A 1 98 ? -9.091 6.279 -9.259 1.00 85.44 98 GLY A N 1
ATOM 770 C CA . GLY A 1 98 ? -10.357 6.070 -9.961 1.00 85.44 98 GLY A CA 1
ATOM 771 C C . GLY A 1 98 ? -11.532 5.712 -9.045 1.00 85.44 98 GLY A C 1
ATOM 772 O O . GLY A 1 98 ? -12.675 5.726 -9.493 1.00 85.44 98 GLY A O 1
ATOM 773 N N . VAL A 1 99 ? -11.285 5.421 -7.761 1.00 82.00 99 VAL A N 1
ATOM 774 C CA . VAL A 1 99 ? -12.308 4.936 -6.824 1.00 82.00 99 VAL A CA 1
ATOM 775 C C . VAL A 1 99 ? -12.607 5.950 -5.727 1.00 82.00 99 VAL A C 1
ATOM 777 O O . VAL A 1 99 ? -11.722 6.595 -5.153 1.00 82.00 99 VAL A O 1
ATOM 780 N N . LYS A 1 100 ? -13.884 6.059 -5.344 1.00 77.38 100 LYS A N 1
ATOM 781 C CA . LYS A 1 100 ? -14.276 6.815 -4.153 1.00 77.38 100 LYS A CA 1
ATOM 782 C C . LYS A 1 100 ? -13.821 6.055 -2.905 1.00 77.38 100 LYS A C 1
ATOM 784 O O . LYS A 1 100 ? -14.403 5.047 -2.524 1.00 77.38 100 LYS A O 1
ATOM 789 N N . HIS A 1 101 ? -12.783 6.555 -2.244 1.00 69.81 101 HIS A N 1
ATOM 790 C CA . HIS A 1 101 ? -12.145 5.830 -1.149 1.00 69.81 101 HIS A CA 1
ATOM 791 C C . HIS A 1 101 ? -12.995 5.793 0.129 1.00 69.81 101 HIS A C 1
ATOM 793 O O . HIS A 1 101 ? -13.221 6.817 0.786 1.00 69.81 101 HIS A O 1
ATOM 799 N N . THR A 1 102 ? -13.339 4.587 0.572 1.00 63.97 102 THR A N 1
ATOM 800 C CA . THR A 1 102 ? -13.654 4.286 1.972 1.00 63.97 102 THR A CA 1
ATOM 801 C C . THR A 1 102 ? -12.337 4.300 2.745 1.00 63.97 102 THR A C 1
ATOM 803 O O . THR A 1 102 ? -11.560 3.358 2.682 1.00 63.97 102 THR A O 1
ATOM 806 N N . LYS A 1 103 ? -12.012 5.432 3.375 1.00 76.38 103 LYS A N 1
ATOM 807 C CA . LYS A 1 103 ? -10.706 5.741 3.993 1.00 76.38 103 LYS A CA 1
ATOM 808 C C . LYS A 1 103 ? -10.228 4.644 4.976 1.00 76.38 103 LYS A C 1
ATOM 810 O O . LYS A 1 103 ? -10.462 4.793 6.171 1.00 76.38 103 LYS A O 1
ATOM 815 N N . GLY A 1 104 ? -9.532 3.602 4.506 1.00 81.88 104 GLY A N 1
ATOM 816 C CA . GLY A 1 104 ? -9.179 2.414 5.304 1.00 81.88 104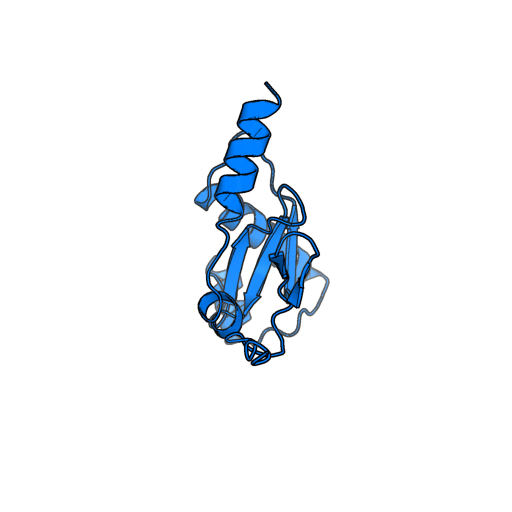 GLY A CA 1
ATOM 817 C C . GLY A 1 104 ? -8.390 2.718 6.573 1.00 81.88 104 GLY A C 1
ATOM 818 O O . GLY A 1 104 ? -8.738 2.230 7.642 1.00 81.88 104 GLY A O 1
ATOM 819 N N . TYR A 1 105 ? -7.469 3.683 6.507 1.00 84.44 105 TYR A N 1
ATOM 820 C CA . TYR A 1 105 ? -6.782 4.219 7.687 1.00 84.44 105 TYR A CA 1
ATOM 821 C C . TYR A 1 105 ? -7.742 4.645 8.814 1.00 84.44 105 TYR A C 1
ATOM 823 O O . TYR A 1 105 ? -7.509 4.339 9.976 1.00 84.44 105 TYR A O 1
ATOM 831 N N . LYS A 1 106 ? -8.865 5.299 8.478 1.00 87.56 106 LYS A N 1
ATOM 832 C CA . LYS A 1 106 ? -9.859 5.723 9.477 1.00 87.56 106 LYS A CA 1
ATOM 833 C C . LYS A 1 106 ? -10.616 4.555 10.096 1.00 87.56 106 LYS A C 1
ATOM 835 O O . LYS A 1 106 ? -11.124 4.685 11.205 1.00 87.56 106 LYS A O 1
ATOM 840 N N . LEU A 1 107 ? -10.772 3.454 9.363 1.00 86.62 107 LEU A N 1
ATOM 841 C CA . LEU A 1 107 ? -11.392 2.248 9.904 1.00 86.62 107 LEU A CA 1
ATOM 842 C C . LEU A 1 107 ? -10.453 1.581 10.908 1.00 86.62 107 LEU A C 1
ATOM 844 O O . LEU A 1 107 ? -10.920 1.173 11.965 1.00 86.62 107 LEU A O 1
ATOM 848 N N . TRP A 1 108 ? -9.147 1.572 10.637 1.00 89.88 108 TRP A N 1
ATOM 849 C CA . TRP A 1 108 ? -8.150 1.105 11.600 1.00 89.88 108 TRP A CA 1
ATOM 850 C C . TRP A 1 108 ? -8.100 1.989 12.850 1.00 89.88 108 TRP A C 1
ATOM 852 O O . TRP A 1 108 ? -8.158 1.457 13.952 1.00 89.88 108 TRP A O 1
ATOM 862 N N . GLU A 1 109 ? -8.081 3.322 12.696 1.00 90.19 109 GLU A N 1
ATOM 863 C CA . GLU A 1 109 ? -8.152 4.264 13.829 1.00 90.19 109 GLU A CA 1
ATOM 864 C C . GLU A 1 109 ? -9.357 3.959 14.729 1.00 90.19 109 GLU A C 1
ATOM 866 O O . GLU A 1 109 ? -9.210 3.820 15.941 1.00 90.19 109 GLU A O 1
ATOM 871 N N . LYS A 1 110 ? -10.547 3.808 14.130 1.00 89.19 110 LYS A N 1
ATOM 872 C CA . LYS A 1 110 ? -11.770 3.468 14.867 1.00 89.19 110 LYS A CA 1
ATOM 873 C C . LYS A 1 110 ? -11.668 2.112 15.551 1.00 89.19 110 LYS A C 1
ATOM 875 O O . LYS A 1 110 ? -12.033 2.005 16.713 1.00 89.19 110 LYS A O 1
ATOM 880 N N . PHE A 1 111 ? -11.192 1.091 14.839 1.00 87.69 111 PHE A N 1
ATOM 881 C CA . PHE A 1 111 ? -11.046 -0.249 15.394 1.00 87.69 111 PHE A CA 1
ATOM 882 C C . PHE A 1 111 ? -10.167 -0.215 16.648 1.00 87.69 111 PHE A C 1
ATOM 884 O O . PHE A 1 111 ? -10.636 -0.601 17.715 1.00 87.69 111 PHE A O 1
ATOM 891 N N . LEU A 1 112 ? -8.957 0.347 16.547 1.00 88.38 112 LEU A N 1
ATOM 892 C CA . LEU A 1 112 ? -8.001 0.426 17.656 1.00 88.38 112 LEU A CA 1
ATOM 893 C C . LEU A 1 112 ? -8.553 1.212 18.856 1.00 88.38 112 LEU A C 1
ATOM 895 O O . LEU A 1 112 ? -8.341 0.807 19.991 1.00 88.38 112 LEU A O 1
ATOM 899 N N . GLN A 1 113 ? -9.324 2.281 18.625 1.00 87.25 113 GLN A N 1
ATOM 900 C CA . GLN A 1 113 ? -9.992 3.024 19.705 1.00 87.25 113 GLN A CA 1
ATOM 901 C C . GLN A 1 113 ? -11.044 2.198 20.457 1.00 87.25 113 GLN A C 1
ATOM 903 O O . GLN A 1 113 ? -11.277 2.449 21.633 1.00 87.25 113 GLN A O 1
ATOM 908 N N . THR A 1 114 ? -11.696 1.240 19.792 1.00 87.69 114 THR A N 1
ATOM 909 C CA . THR A 1 114 ? -12.748 0.402 20.400 1.00 87.69 114 THR A CA 1
ATOM 910 C C . THR A 1 114 ? -12.241 -0.876 21.066 1.00 87.69 114 THR A C 1
ATOM 912 O O . THR A 1 114 ? -13.043 -1.597 21.650 1.00 87.69 114 THR A O 1
ATOM 915 N N . GLN A 1 115 ? -10.948 -1.193 20.944 1.00 74.81 115 GLN A N 1
ATOM 916 C CA . GLN A 1 115 ? -10.339 -2.359 21.598 1.00 74.81 115 GLN A CA 1
ATOM 917 C C . GLN A 1 115 ? -9.740 -2.039 22.980 1.00 74.81 115 GLN A C 1
ATOM 919 O O . GLN A 1 115 ? -9.316 -2.965 23.667 1.00 74.81 115 GLN A O 1
ATOM 924 N N . ASN A 1 116 ? -9.700 -0.758 23.366 1.00 57.22 116 ASN A N 1
ATOM 925 C CA . ASN A 1 116 ? -9.198 -0.288 24.661 1.00 57.22 116 ASN A CA 1
ATOM 926 C C . 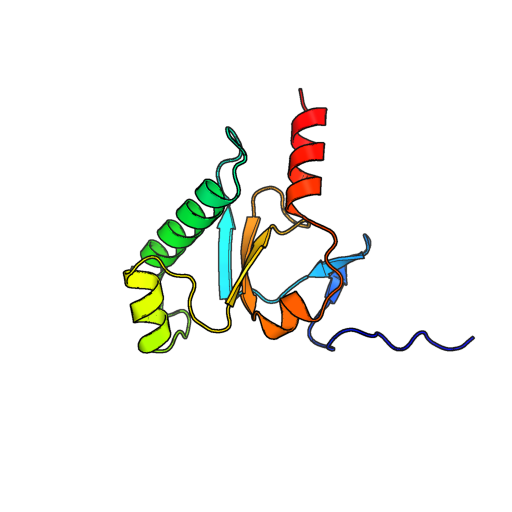ASN A 1 116 ? -10.294 -0.226 25.726 1.00 57.22 116 ASN A C 1
ATOM 928 O O . ASN A 1 116 ? -11.423 0.198 25.386 1.00 57.22 116 ASN A O 1
#

Foldseek 3Di:
DPPPDPQADPQWDADPVRATDFDFLDKDQDDDPPQDPVRLLQVRLVVVVVVVVPDDSPDDPQQVVCSVVVHHGPQWDWALGLVDQRMTGIGGPVRVVRDDHPRSSVSNVVVVVVVD